Protein AF-A0A4R9JTQ8-F1 (afdb_monomer)

Organism: NCBI:txid2484942

Structure (mmCIF, N/CA/C/O backbone):
data_AF-A0A4R9JTQ8-F1
#
_entry.id   AF-A0A4R9JTQ8-F1
#
loop_
_atom_site.group_PDB
_atom_site.id
_atom_site.type_symbol
_atom_site.label_atom_id
_atom_site.label_alt_id
_atom_site.label_comp_id
_atom_site.label_asym_id
_atom_site.label_entity_id
_atom_site.label_seq_id
_atom_site.pdbx_PDB_ins_code
_atom_site.Cartn_x
_atom_site.Cartn_y
_atom_site.Cartn_z
_atom_site.occupancy
_atom_site.B_iso_or_equiv
_atom_site.auth_seq_id
_atom_site.auth_comp_id
_atom_site.auth_asym_id
_atom_site.auth_atom_id
_atom_site.pdbx_PDB_model_num
ATOM 1 N N . MET A 1 1 ? 6.995 0.887 -16.210 1.00 47.25 1 MET A N 1
ATOM 2 C CA . MET A 1 1 ? 8.206 1.110 -15.389 1.00 47.25 1 MET A CA 1
ATOM 3 C C . MET A 1 1 ? 9.330 0.281 -15.990 1.00 47.25 1 MET A C 1
ATOM 5 O O . MET A 1 1 ? 9.138 -0.918 -16.144 1.00 47.25 1 MET A O 1
ATOM 9 N N . ILE A 1 2 ? 10.441 0.897 -16.400 1.00 32.34 2 ILE A N 1
ATOM 10 C CA . ILE A 1 2 ? 11.648 0.155 -16.799 1.00 32.34 2 ILE A CA 1
ATOM 11 C C . ILE A 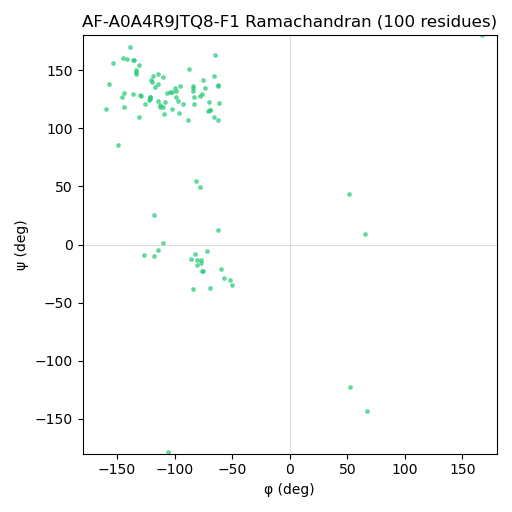1 2 ? 12.334 -0.286 -15.494 1.00 32.34 2 ILE A C 1
ATOM 13 O O . ILE A 1 2 ? 12.502 0.569 -14.622 1.00 32.34 2 ILE A O 1
ATOM 17 N N . PRO A 1 3 ? 12.673 -1.574 -15.301 1.00 40.97 3 PRO A N 1
ATOM 18 C CA . PRO A 1 3 ? 13.419 -2.006 -14.124 1.00 40.97 3 PRO A CA 1
ATOM 19 C C . PRO A 1 3 ? 14.781 -1.304 -14.112 1.00 40.97 3 PRO A C 1
ATOM 21 O O . PRO A 1 3 ? 15.530 -1.396 -15.082 1.00 40.97 3 PRO A O 1
ATOM 24 N N . SER A 1 4 ? 15.076 -0.566 -13.043 1.00 46.62 4 SER A N 1
ATOM 25 C CA . SER A 1 4 ? 16.417 -0.026 -12.818 1.00 46.62 4 SER A CA 1
ATOM 26 C C . SER A 1 4 ? 17.332 -1.150 -12.344 1.00 46.62 4 SER A C 1
ATOM 28 O O . SER A 1 4 ? 16.904 -1.986 -11.552 1.00 46.62 4 SER A O 1
ATOM 30 N N . PHE A 1 5 ? 18.581 -1.154 -12.808 1.00 50.56 5 PHE A N 1
ATOM 31 C CA . PHE A 1 5 ? 19.619 -2.075 -12.332 1.00 50.56 5 PHE A CA 1
ATOM 32 C C . PHE A 1 5 ? 20.199 -1.674 -10.971 1.00 50.56 5 PHE A C 1
ATOM 34 O O . PHE A 1 5 ? 20.890 -2.475 -10.355 1.00 50.56 5 PHE A O 1
ATOM 41 N N . THR A 1 6 ? 19.931 -0.453 -10.505 1.00 48.47 6 THR A N 1
ATOM 42 C CA . THR A 1 6 ? 20.277 -0.027 -9.147 1.00 48.47 6 THR A CA 1
ATOM 43 C C . THR A 1 6 ? 19.207 -0.475 -8.172 1.00 48.47 6 THR A C 1
ATOM 45 O O . THR A 1 6 ? 18.016 -0.187 -8.361 1.00 48.47 6 THR A O 1
ATOM 48 N N . GLU A 1 7 ? 19.633 -1.173 -7.120 1.00 47.94 7 GLU A N 1
ATOM 49 C CA . GLU A 1 7 ? 18.718 -1.541 -6.058 1.00 47.94 7 GLU A CA 1
ATOM 50 C C . GLU A 1 7 ? 18.174 -0.265 -5.411 1.00 47.94 7 GLU A C 1
ATOM 52 O O . GLU A 1 7 ? 18.921 0.684 -5.158 1.00 47.94 7 GLU A O 1
ATOM 57 N N . PRO A 1 8 ? 16.872 -0.203 -5.107 1.00 53.34 8 PRO A N 1
ATOM 58 C CA . PRO A 1 8 ? 16.272 1.036 -4.640 1.00 53.34 8 PRO A CA 1
ATOM 59 C C . PRO A 1 8 ? 16.900 1.572 -3.331 1.00 53.34 8 PRO A C 1
ATOM 61 O O . PRO A 1 8 ? 16.764 2.755 -3.018 1.00 53.34 8 PRO A O 1
ATOM 64 N N . TYR A 1 9 ? 17.560 0.711 -2.552 1.00 50.75 9 TYR A N 1
ATOM 65 C CA . TYR A 1 9 ? 18.219 1.050 -1.288 1.00 50.75 9 TYR A CA 1
ATOM 66 C C . TYR A 1 9 ? 19.600 1.700 -1.459 1.00 50.75 9 TYR A C 1
ATOM 68 O O . TYR A 1 9 ? 20.068 2.355 -0.531 1.00 50.75 9 TYR A O 1
ATOM 76 N N . GLU A 1 10 ? 20.231 1.585 -2.630 1.00 53.34 10 GLU A N 1
ATOM 77 C CA . GLU A 1 10 ? 21.576 2.124 -2.872 1.00 53.34 10 GLU A CA 1
ATOM 78 C C . GLU A 1 10 ? 21.594 3.650 -3.042 1.00 53.34 10 GLU A C 1
ATOM 80 O O . GLU A 1 10 ? 22.616 4.285 -2.796 1.00 53.34 10 GLU A O 1
ATOM 85 N N . SER A 1 11 ? 20.466 4.271 -3.417 1.00 61.53 11 SER A N 1
ATOM 86 C CA . SER A 1 11 ? 20.384 5.728 -3.609 1.00 61.53 11 SER A CA 1
ATOM 87 C C . SER A 1 11 ? 20.166 6.523 -2.317 1.00 61.53 11 SER A C 1
ATOM 89 O O . SER A 1 11 ? 20.207 7.752 -2.346 1.00 61.53 11 SER A O 1
ATOM 91 N N . GLY A 1 12 ? 19.899 5.853 -1.188 1.00 60.53 12 GLY A N 1
ATOM 92 C CA . GLY A 1 12 ? 19.539 6.508 0.075 1.00 60.53 12 GLY A CA 1
ATOM 93 C C . GLY A 1 12 ? 18.193 7.251 0.043 1.00 60.53 12 GLY A C 1
ATOM 94 O O . GLY A 1 12 ? 17.869 7.967 0.989 1.00 60.53 12 GLY A O 1
ATOM 95 N N . ASP A 1 13 ? 17.398 7.096 -1.022 1.00 68.94 13 ASP A N 1
ATOM 96 C CA . ASP A 1 13 ? 16.112 7.778 -1.162 1.00 68.94 13 ASP A CA 1
ATOM 97 C C . ASP A 1 13 ? 15.066 7.201 -0.196 1.00 68.94 13 ASP A C 1
ATOM 99 O O . ASP A 1 13 ? 14.604 6.063 -0.346 1.00 68.94 13 ASP A O 1
ATOM 103 N N . GLU A 1 14 ? 14.617 8.022 0.754 1.00 73.06 14 GLU A N 1
ATOM 104 C CA . GLU A 1 14 ? 13.484 7.692 1.615 1.00 73.06 14 GLU A CA 1
ATOM 105 C C . GLU A 1 14 ? 12.203 7.530 0.778 1.00 73.06 14 GLU A C 1
ATOM 107 O O . GLU A 1 14 ? 11.900 8.327 -0.117 1.00 73.06 14 GLU A O 1
ATOM 112 N N . THR A 1 15 ? 11.420 6.491 1.085 1.00 76.62 15 THR A N 1
ATOM 113 C CA . THR A 1 15 ? 10.070 6.342 0.535 1.00 76.62 15 THR A CA 1
ATOM 114 C C . THR A 1 15 ? 9.051 6.884 1.524 1.00 76.62 15 THR A C 1
ATOM 116 O O . THR A 1 15 ? 8.825 6.305 2.584 1.00 76.62 15 THR A O 1
ATOM 119 N N . ILE A 1 16 ? 8.390 7.975 1.149 1.00 82.31 16 ILE A N 1
ATOM 120 C CA . ILE A 1 16 ? 7.327 8.583 1.946 1.00 82.31 16 ILE A CA 1
ATOM 121 C C . ILE A 1 16 ? 5.983 8.087 1.424 1.00 82.31 16 ILE A C 1
ATOM 123 O O . ILE A 1 16 ? 5.642 8.291 0.255 1.00 82.31 16 ILE A O 1
ATOM 127 N N . VAL A 1 17 ? 5.195 7.490 2.318 1.00 84.62 17 VAL A N 1
ATOM 128 C CA . VAL A 1 17 ? 3.822 7.056 2.044 1.00 84.62 17 VAL A CA 1
ATOM 129 C C . VAL A 1 17 ? 2.858 7.903 2.864 1.00 84.62 17 VAL A C 1
ATOM 131 O O . VAL A 1 17 ? 2.901 7.913 4.091 1.00 84.62 17 VAL A O 1
ATOM 134 N N . THR A 1 18 ? 1.964 8.620 2.186 1.00 84.38 18 THR A N 1
ATOM 135 C CA . THR A 1 18 ? 0.836 9.309 2.829 1.00 84.38 18 THR A CA 1
ATOM 136 C C . THR A 1 18 ? -0.446 8.582 2.472 1.00 84.38 18 THR A C 1
ATOM 138 O O . THR A 1 18 ? -0.766 8.460 1.291 1.00 84.38 18 THR A O 1
ATOM 141 N N . TRP A 1 19 ? -1.188 8.122 3.478 1.00 85.25 19 TRP A N 1
ATOM 142 C CA . TRP A 1 19 ? -2.422 7.365 3.288 1.00 85.25 19 TRP A CA 1
ATOM 143 C C . TRP A 1 19 ? -3.637 8.136 3.803 1.00 85.25 19 TRP A C 1
ATOM 145 O O . TRP A 1 19 ? -3.591 8.732 4.879 1.00 85.25 19 TRP A O 1
ATOM 155 N N . LYS A 1 20 ? -4.740 8.099 3.053 1.00 84.62 20 LYS A N 1
ATOM 156 C CA . LYS A 1 20 ? -6.040 8.631 3.464 1.00 84.62 20 LYS A CA 1
ATOM 157 C C . LYS A 1 20 ? -7.102 7.567 3.212 1.00 84.62 20 LYS A C 1
ATOM 159 O O . LYS A 1 20 ? -7.425 7.276 2.065 1.00 84.62 20 LYS A O 1
ATOM 164 N N . PHE A 1 21 ? -7.634 7.004 4.294 1.00 80.00 21 PHE A N 1
ATOM 165 C CA . PHE A 1 21 ? -8.690 5.996 4.257 1.00 80.00 21 PHE A CA 1
ATOM 166 C C . PHE A 1 21 ? -9.995 6.620 4.765 1.00 80.00 21 PHE A C 1
ATOM 168 O O . PHE A 1 21 ? -10.082 7.010 5.929 1.00 80.00 21 PHE A O 1
ATOM 175 N N . GLN A 1 22 ? -10.984 6.775 3.887 1.00 80.50 22 GLN A N 1
ATOM 176 C CA . GLN A 1 22 ? -12.327 7.263 4.211 1.00 80.50 22 GLN A CA 1
ATOM 177 C C . GLN A 1 22 ? -13.377 6.318 3.611 1.00 80.50 22 GLN A C 1
ATOM 179 O O . GLN A 1 22 ? -13.080 5.694 2.592 1.00 80.50 22 GLN A O 1
ATOM 184 N N . PRO A 1 23 ? -14.601 6.248 4.176 1.00 70.19 23 PRO A N 1
ATOM 185 C CA . PRO A 1 23 ? -15.634 5.300 3.742 1.00 70.19 23 PRO A CA 1
ATOM 186 C C . PRO A 1 23 ? -15.900 5.281 2.229 1.00 70.19 23 PRO A C 1
ATOM 188 O O . PRO A 1 23 ? -16.114 4.220 1.662 1.00 70.19 23 PRO A O 1
ATOM 191 N N . ASN A 1 24 ? -15.806 6.439 1.566 1.00 76.44 24 ASN A N 1
ATOM 192 C CA . ASN A 1 24 ? -16.098 6.580 0.133 1.00 76.44 24 ASN A CA 1
ATOM 193 C C . ASN A 1 24 ? -14.848 6.846 -0.718 1.00 76.44 24 ASN A C 1
ATOM 195 O O . ASN A 1 24 ? -14.952 7.113 -1.914 1.00 76.44 24 ASN A O 1
ATOM 199 N N . GLN A 1 25 ? -13.663 6.885 -0.103 1.00 82.44 25 GLN A N 1
ATOM 200 C CA . GLN A 1 25 ? -12.444 7.272 -0.799 1.00 82.44 25 GLN A CA 1
ATOM 201 C C . GLN A 1 25 ? -11.195 6.778 -0.079 1.00 82.44 25 GLN A C 1
ATOM 203 O O . GLN A 1 25 ? -10.854 7.244 1.010 1.00 82.44 25 GLN A O 1
ATOM 208 N N . ILE A 1 26 ? -10.452 5.912 -0.759 1.00 89.25 26 ILE A N 1
ATOM 209 C CA . ILE A 1 26 ? -9.145 5.449 -0.314 1.00 89.25 26 ILE A CA 1
ATOM 210 C C . ILE A 1 26 ? -8.113 6.010 -1.289 1.00 89.25 26 ILE A C 1
ATOM 212 O O . ILE A 1 26 ? -8.170 5.763 -2.492 1.00 89.25 26 ILE A O 1
ATOM 216 N N . LYS A 1 27 ? -7.191 6.827 -0.784 1.00 91.69 27 LYS A N 1
ATOM 217 C CA . LYS A 1 27 ? -6.152 7.483 -1.5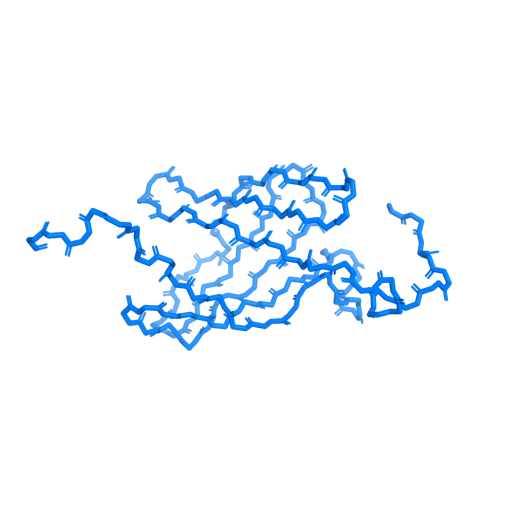84 1.00 91.69 27 LYS A CA 1
ATOM 218 C C . LYS A 1 27 ? -4.800 7.341 -0.920 1.00 91.69 27 LYS A C 1
ATOM 220 O O . LYS A 1 27 ? -4.699 7.372 0.307 1.00 91.69 27 LYS A O 1
ATOM 225 N N . SER A 1 28 ? -3.754 7.280 -1.731 1.00 89.44 28 SER A N 1
ATOM 226 C CA . SER A 1 28 ? -2.394 7.373 -1.222 1.00 89.44 28 SER A CA 1
ATOM 227 C C . SER A 1 28 ? -1.482 8.181 -2.128 1.00 89.44 28 SER A C 1
ATOM 229 O O . SER A 1 28 ? -1.759 8.403 -3.308 1.00 89.44 28 SER A O 1
ATOM 231 N N . ARG A 1 29 ? -0.389 8.652 -1.534 1.00 89.94 29 ARG A N 1
ATOM 232 C CA . ARG A 1 29 ? 0.712 9.296 -2.232 1.00 89.94 29 ARG A CA 1
ATOM 233 C C . ARG A 1 29 ? 2.005 8.585 -1.875 1.00 89.94 29 ARG A C 1
ATOM 235 O O . ARG A 1 29 ? 2.367 8.566 -0.700 1.00 89.94 29 ARG A O 1
ATOM 242 N N . PHE A 1 30 ? 2.690 8.062 -2.884 1.00 88.38 30 PHE A N 1
ATOM 243 C CA . PHE A 1 30 ? 4.045 7.531 -2.763 1.00 88.38 30 PHE A CA 1
ATOM 244 C C . PHE A 1 30 ? 5.026 8.551 -3.326 1.00 88.38 30 PHE A C 1
ATOM 246 O O . PHE A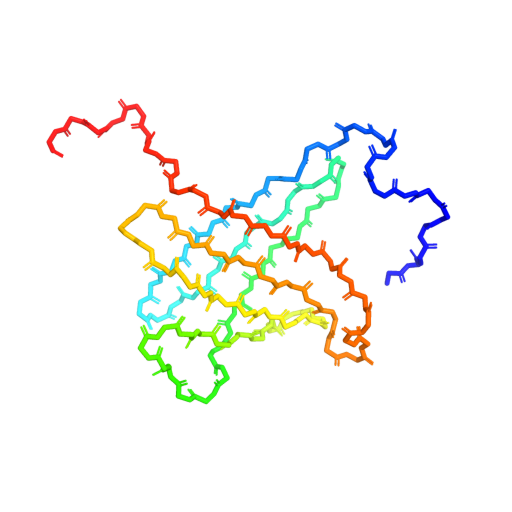 1 30 ? 4.822 9.061 -4.428 1.00 88.38 30 PHE A O 1
ATOM 253 N N . SER A 1 31 ? 6.079 8.855 -2.575 1.00 86.19 31 SER A N 1
ATOM 254 C CA . SER A 1 31 ? 7.179 9.711 -3.017 1.00 86.19 31 SER A CA 1
ATOM 255 C C . SER A 1 31 ? 8.497 9.001 -2.761 1.00 86.19 31 SER A C 1
ATOM 257 O O . SER A 1 31 ? 8.737 8.576 -1.635 1.00 86.19 31 SER A O 1
ATOM 259 N N . ARG A 1 32 ? 9.343 8.903 -3.787 1.00 80.56 32 ARG A N 1
ATOM 260 C CA . ARG A 1 32 ? 10.708 8.373 -3.683 1.00 80.56 32 ARG A CA 1
ATOM 261 C C . ARG A 1 32 ? 11.625 9.145 -4.622 1.00 80.56 32 ARG A C 1
ATOM 263 O O . ARG A 1 32 ? 11.388 9.161 -5.834 1.00 80.56 32 ARG A O 1
ATOM 270 N N . GLY A 1 33 ? 12.635 9.814 -4.071 1.00 80.44 33 GLY A N 1
ATOM 271 C CA . GLY A 1 33 ? 13.464 10.751 -4.829 1.00 80.44 33 GLY A CA 1
ATOM 272 C C . GLY A 1 33 ? 12.596 11.785 -5.563 1.00 80.44 33 GLY A C 1
ATOM 273 O O . GLY A 1 33 ? 11.766 12.470 -4.960 1.00 80.44 33 GLY A O 1
ATOM 274 N N . LYS A 1 34 ? 12.732 11.867 -6.893 1.00 80.75 34 LYS A N 1
ATOM 275 C CA . LYS A 1 34 ? 11.930 12.767 -7.751 1.00 80.75 34 LYS A CA 1
ATOM 276 C C . LYS A 1 34 ? 10.577 12.184 -8.187 1.00 80.75 34 LYS A C 1
ATOM 278 O O . LYS A 1 34 ? 9.740 12.925 -8.704 1.00 80.75 34 LYS A O 1
ATOM 283 N N . SER A 1 35 ? 10.348 10.887 -7.984 1.00 83.75 35 SER A N 1
ATOM 284 C CA . SER A 1 35 ? 9.140 10.195 -8.443 1.00 83.75 35 SER A CA 1
ATOM 285 C C . SER A 1 35 ? 7.997 10.358 -7.450 1.00 83.75 35 SER A C 1
ATOM 287 O O . SER A 1 35 ? 8.183 10.191 -6.242 1.00 83.75 35 SER A O 1
ATOM 289 N N . LYS A 1 36 ? 6.799 10.658 -7.959 1.00 88.56 36 LYS A N 1
ATOM 290 C CA . LYS A 1 36 ? 5.582 10.821 -7.156 1.00 88.56 36 LYS A CA 1
ATOM 291 C C . LYS A 1 36 ? 4.415 10.109 -7.826 1.00 88.56 36 LYS A C 1
ATOM 293 O O . LYS A 1 36 ? 4.136 10.372 -8.990 1.00 88.56 36 LYS A O 1
ATOM 298 N N . TYR A 1 37 ? 3.701 9.290 -7.064 1.00 87.81 37 TYR A N 1
ATOM 299 C CA . TYR A 1 37 ? 2.515 8.565 -7.516 1.00 87.81 37 TYR A CA 1
ATOM 300 C C . TYR A 1 37 ? 1.336 8.948 -6.633 1.00 87.81 37 TYR A C 1
ATOM 302 O O . TYR A 1 37 ? 1.434 8.871 -5.408 1.00 87.81 37 TYR A O 1
ATOM 310 N N . ASN A 1 38 ? 0.233 9.381 -7.244 1.00 90.62 38 ASN A N 1
ATOM 311 C CA . ASN A 1 38 ? -1.021 9.634 -6.540 1.00 90.62 38 ASN A CA 1
ATOM 312 C C . ASN A 1 38 ? -2.011 8.556 -6.966 1.00 90.62 38 ASN A C 1
ATOM 314 O O . ASN A 1 38 ? -2.348 8.462 -8.142 1.00 90.62 38 ASN A O 1
ATOM 318 N N . LEU A 1 39 ? -2.462 7.754 -6.011 1.00 90.56 39 LEU A N 1
ATOM 319 C CA . LEU A 1 39 ? -3.265 6.570 -6.276 1.00 90.56 39 LEU A CA 1
ATOM 320 C C . LEU A 1 39 ? -4.636 6.742 -5.644 1.00 90.56 39 LEU A C 1
ATOM 322 O O . LEU A 1 39 ? -4.760 7.185 -4.499 1.00 90.56 39 LEU A O 1
ATOM 326 N N . THR A 1 40 ? -5.660 6.380 -6.407 1.00 91.94 40 THR A N 1
ATOM 327 C CA . THR A 1 40 ? -7.004 6.147 -5.881 1.00 91.94 40 THR A CA 1
ATOM 328 C C . THR A 1 40 ? -7.236 4.650 -5.893 1.00 91.94 40 THR A C 1
ATOM 330 O O . THR A 1 40 ? -6.968 4.002 -6.903 1.00 91.94 40 THR A O 1
ATOM 333 N N . TRP A 1 41 ? -7.696 4.123 -4.768 1.00 92.38 41 TRP A N 1
ATOM 334 C CA . TRP A 1 41 ? -7.828 2.698 -4.531 1.00 92.38 41 TRP A CA 1
ATOM 335 C C . TRP A 1 41 ? -9.290 2.291 -4.495 1.00 92.38 41 TRP A C 1
ATOM 337 O O . TRP A 1 41 ? -10.127 3.011 -3.945 1.00 92.38 41 TRP A O 1
ATOM 347 N N . SER A 1 42 ? -9.557 1.104 -5.015 1.00 90.69 42 SER A N 1
ATOM 348 C CA . SER A 1 42 ? -10.820 0.398 -4.8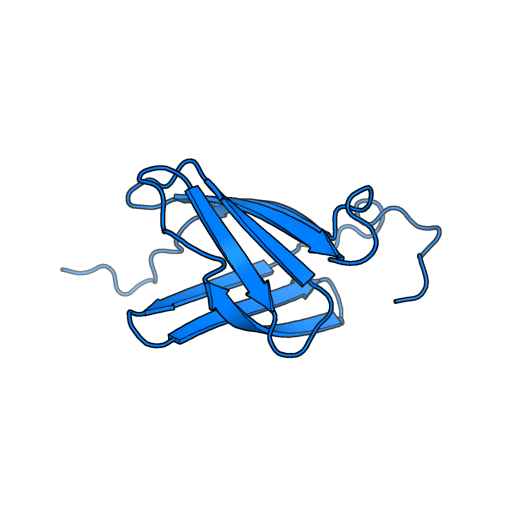42 1.00 90.69 42 SER A CA 1
ATOM 349 C C . SER A 1 42 ? -10.579 -0.868 -4.030 1.00 90.69 42 SER A C 1
ATOM 351 O O . SER A 1 42 ? -9.501 -1.459 -4.107 1.00 90.69 42 SER A O 1
ATOM 353 N N . VAL A 1 43 ? -11.565 -1.256 -3.224 1.00 89.50 43 VAL A N 1
ATOM 354 C CA . VAL A 1 43 ? -11.496 -2.476 -2.414 1.00 89.50 43 VAL A CA 1
ATOM 355 C C . VAL A 1 43 ? -11.731 -3.691 -3.300 1.00 89.50 43 VAL A C 1
ATOM 357 O O . VAL A 1 43 ? -12.706 -3.727 -4.049 1.00 89.50 43 VAL A O 1
ATOM 360 N N . ASP A 1 44 ? -10.839 -4.674 -3.203 1.00 83.94 44 ASP A N 1
ATOM 361 C CA . ASP A 1 44 ? -11.021 -5.982 -3.822 1.00 83.94 44 ASP A CA 1
ATOM 362 C C . ASP A 1 44 ? -11.775 -6.908 -2.863 1.00 83.94 44 ASP A C 1
ATOM 364 O O . ASP A 1 44 ? -11.235 -7.352 -1.846 1.00 83.94 44 ASP A O 1
ATOM 368 N N . GLY A 1 45 ? -13.039 -7.181 -3.180 1.00 79.56 45 GLY A N 1
ATOM 369 C CA . GLY A 1 45 ? -13.873 -8.114 -2.429 1.00 79.56 45 GLY A CA 1
ATOM 370 C C . GLY A 1 45 ? -14.218 -7.657 -1.007 1.00 79.56 45 GLY A C 1
ATOM 371 O O . GLY A 1 45 ? -14.500 -6.486 -0.749 1.00 79.56 45 GLY A O 1
ATOM 372 N N . ALA A 1 46 ? -14.272 -8.622 -0.086 1.00 76.88 46 ALA A N 1
ATOM 373 C CA . ALA A 1 46 ? -14.650 -8.384 1.302 1.00 76.88 46 ALA A CA 1
ATOM 374 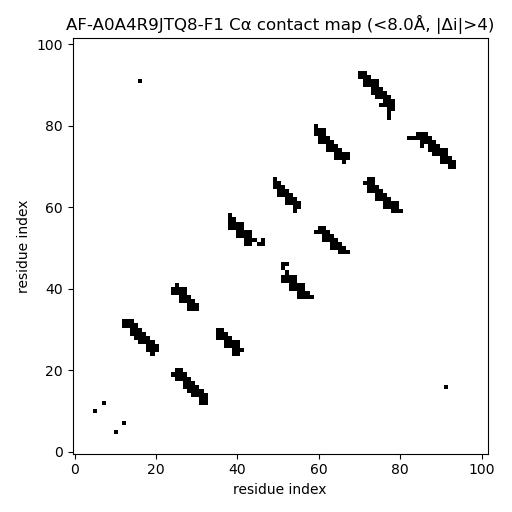C C . ALA A 1 46 ? -13.455 -7.909 2.141 1.00 76.88 46 ALA A C 1
ATOM 376 O O . ALA A 1 46 ? -12.367 -8.483 2.084 1.00 76.88 46 ALA A O 1
ATOM 377 N N . ILE A 1 47 ? -13.691 -6.902 2.984 1.00 79.31 47 ILE A N 1
ATOM 378 C CA . ILE A 1 47 ? -12.759 -6.526 4.050 1.00 79.31 47 ILE A CA 1
ATOM 379 C C . ILE A 1 47 ? -12.772 -7.641 5.097 1.00 79.31 47 ILE A C 1
ATOM 381 O O . ILE A 1 47 ? -13.796 -7.877 5.740 1.00 79.31 47 ILE A O 1
ATOM 385 N N . LEU A 1 48 ? -11.637 -8.317 5.268 1.00 78.88 48 LEU A N 1
ATOM 386 C CA . LEU A 1 48 ? -11.440 -9.268 6.357 1.00 78.88 48 LEU A CA 1
ATOM 387 C C . LEU A 1 48 ? -10.930 -8.507 7.583 1.00 78.88 48 LEU A C 1
ATOM 389 O O . LEU A 1 48 ? -10.273 -7.474 7.452 1.00 78.88 48 LEU A O 1
ATOM 393 N N . CYS A 1 49 ? -11.243 -9.001 8.783 1.00 71.75 49 CYS A N 1
ATOM 394 C CA . CYS A 1 49 ? -10.987 -8.290 10.040 1.00 71.75 49 CYS A CA 1
ATOM 395 C C . CYS A 1 49 ? -9.533 -7.806 10.202 1.00 71.75 49 CYS A C 1
ATOM 397 O O . CYS A 1 49 ? -9.294 -6.780 10.833 1.00 71.75 49 CYS A O 1
ATOM 399 N N . ASP A 1 50 ? -8.574 -8.523 9.625 1.00 81.50 50 ASP A N 1
ATOM 400 C CA . ASP A 1 50 ? -7.139 -8.270 9.712 1.00 81.50 50 ASP A CA 1
ATOM 401 C C . ASP A 1 50 ? -6.491 -7.886 8.371 1.00 81.50 50 ASP A C 1
ATOM 403 O O . ASP A 1 50 ? -5.300 -7.563 8.347 1.00 81.50 50 ASP A O 1
ATOM 407 N N . ARG A 1 51 ? -7.249 -7.905 7.264 1.00 87.94 51 ARG A N 1
ATOM 408 C CA . ARG A 1 51 ? -6.712 -7.757 5.908 1.00 87.94 51 ARG A CA 1
ATOM 409 C C . ARG A 1 51 ? -7.640 -6.979 4.981 1.00 87.94 51 ARG A C 1
ATOM 411 O O . ARG A 1 51 ? -8.804 -7.327 4.798 1.00 87.94 51 ARG A O 1
ATOM 418 N N . ILE A 1 52 ? -7.075 -5.985 4.299 1.00 89.81 52 ILE A N 1
ATOM 419 C CA . ILE A 1 52 ? -7.742 -5.247 3.220 1.00 89.81 52 ILE A CA 1
ATOM 420 C C . ILE A 1 52 ? -6.908 -5.378 1.950 1.00 89.81 52 ILE A C 1
ATOM 422 O O . ILE A 1 52 ? -5.732 -5.015 1.943 1.00 89.81 52 ILE A O 1
ATOM 426 N N . LYS A 1 53 ? -7.527 -5.860 0.870 1.00 91.81 53 LYS A N 1
ATOM 427 C CA . LYS A 1 53 ? -6.935 -5.855 -0.469 1.00 91.81 53 LYS A CA 1
ATOM 428 C C . LYS A 1 53 ? -7.482 -4.697 -1.278 1.00 91.81 53 LYS A C 1
ATOM 430 O O . LYS A 1 53 ? -8.684 -4.435 -1.268 1.00 91.81 53 LYS A O 1
ATOM 435 N N . LEU A 1 54 ? -6.587 -3.991 -1.952 1.00 92.50 54 LEU A N 1
ATOM 436 C CA . LEU A 1 54 ? -6.910 -2.818 -2.744 1.00 92.50 54 LEU A CA 1
ATOM 437 C C . LEU A 1 54 ? -6.224 -2.895 -4.104 1.00 92.50 54 LEU A C 1
ATOM 439 O O . LEU A 1 54 ? -5.088 -3.349 -4.204 1.00 92.50 54 LEU A O 1
ATOM 443 N N . PHE A 1 55 ? -6.869 -2.354 -5.130 1.00 92.69 55 PHE A N 1
ATOM 444 C CA . PHE A 1 55 ? -6.261 -2.139 -6.440 1.00 92.69 55 PHE A CA 1
ATOM 445 C C . PHE A 1 55 ? -6.287 -0.661 -6.804 1.00 92.69 55 PHE A C 1
ATOM 447 O O . PHE A 1 55 ? -7.239 0.060 -6.494 1.00 92.69 55 PHE A O 1
ATOM 454 N N . ALA A 1 56 ? -5.212 -0.197 -7.434 1.00 91.88 56 ALA A N 1
ATOM 455 C CA . ALA A 1 56 ? -5.138 1.160 -7.935 1.00 91.88 56 ALA A CA 1
ATOM 456 C C . ALA A 1 56 ? -6.025 1.298 -9.178 1.00 91.88 56 ALA A C 1
ATOM 458 O O . ALA A 1 56 ? -5.996 0.473 -10.089 1.00 91.88 56 ALA A O 1
ATOM 459 N N . ASN A 1 57 ? -6.798 2.380 -9.232 1.00 90.00 57 ASN A N 1
ATOM 460 C CA . ASN A 1 57 ? -7.701 2.657 -10.350 1.00 90.00 57 ASN A CA 1
ATOM 461 C C . ASN A 1 57 ? -6.964 3.177 -11.592 1.00 90.00 57 ASN A C 1
ATOM 463 O O . ASN A 1 57 ? -7.494 3.107 -12.694 1.00 90.00 57 ASN A O 1
ATOM 467 N N . THR A 1 58 ? -5.772 3.744 -11.406 1.00 86.00 58 THR A N 1
ATOM 468 C CA . THR A 1 58 ? -5.028 4.474 -12.446 1.00 86.00 58 THR A CA 1
ATOM 469 C C . THR A 1 58 ? -3.685 3.846 -12.789 1.00 86.00 58 THR A C 1
ATOM 471 O O . THR A 1 58 ? -3.057 4.264 -13.750 1.00 86.00 58 THR A O 1
ATOM 474 N N . GLU A 1 59 ? -3.235 2.870 -12.006 1.00 88.00 59 GLU A N 1
ATOM 475 C CA . GLU A 1 59 ? -1.927 2.235 -12.149 1.00 88.00 59 GLU A CA 1
ATOM 476 C C . GLU A 1 59 ? -2.078 0.723 -12.024 1.00 88.00 59 GLU A C 1
ATOM 478 O O . GLU A 1 59 ? -3.037 0.229 -11.429 1.00 88.00 59 GLU A O 1
ATOM 483 N N . ASP A 1 60 ? -1.111 -0.024 -12.552 1.00 89.75 60 ASP A N 1
ATOM 484 C CA . ASP A 1 60 ? -1.114 -1.483 -12.466 1.00 89.75 60 ASP A CA 1
ATOM 485 C C . ASP A 1 60 ? -0.673 -2.002 -11.089 1.00 89.75 60 ASP A C 1
ATOM 487 O O . ASP A 1 60 ? 0.262 -2.786 -10.996 1.00 89.75 60 ASP A O 1
ATOM 491 N N . TRP A 1 61 ? -1.244 -1.485 -10.001 1.00 92.94 61 TRP A N 1
ATOM 492 C CA . TRP A 1 61 ? -0.789 -1.758 -8.634 1.00 92.94 61 TRP A CA 1
ATOM 493 C C . TRP A 1 61 ? -1.896 -2.426 -7.814 1.00 92.94 61 TRP A C 1
ATOM 495 O O . TRP A 1 61 ? -3.063 -2.038 -7.876 1.00 92.94 61 TRP A O 1
ATOM 505 N N . GLU A 1 62 ? -1.511 -3.401 -7.003 1.00 93.56 62 GLU A N 1
ATOM 506 C CA . GLU A 1 62 ? -2.316 -4.006 -5.942 1.00 93.56 62 GLU A CA 1
ATOM 507 C C . GLU A 1 62 ? -1.596 -3.773 -4.617 1.00 93.56 62 GLU A C 1
ATOM 509 O O . GLU A 1 62 ? -0.363 -3.781 -4.557 1.00 93.56 62 GLU A O 1
ATOM 514 N N . CYS A 1 63 ? -2.352 -3.558 -3.544 1.00 92.06 63 CYS A N 1
ATOM 515 C CA . CYS A 1 63 ? -1.782 -3.578 -2.213 1.00 92.06 63 CYS A CA 1
ATOM 516 C C . CYS A 1 63 ? -2.603 -4.389 -1.220 1.00 92.06 63 CYS A C 1
ATOM 518 O O . CYS A 1 63 ? -3.832 -4.441 -1.276 1.00 92.06 63 CYS A O 1
ATOM 520 N N . GLU A 1 64 ? -1.893 -4.950 -0.252 1.00 93.06 64 GLU A N 1
ATOM 521 C CA . GLU A 1 64 ? -2.454 -5.615 0.907 1.00 93.06 64 GLU A CA 1
ATOM 522 C C . GLU A 1 64 ? -2.096 -4.814 2.163 1.00 93.06 64 GLU A C 1
ATOM 524 O O . GLU A 1 64 ? -0.925 -4.531 2.436 1.00 93.06 64 GLU A O 1
ATOM 529 N N . ILE A 1 65 ? -3.125 -4.419 2.909 1.00 90.69 65 ILE A N 1
ATOM 530 C CA . ILE A 1 65 ? -3.010 -3.813 4.234 1.00 90.69 65 ILE A CA 1
ATOM 531 C C . ILE A 1 65 ? -3.271 -4.910 5.259 1.00 90.69 65 ILE A C 1
ATOM 533 O O . ILE A 1 65 ? -4.307 -5.572 5.199 1.00 90.69 65 ILE A O 1
ATOM 537 N N . GLN A 1 66 ? -2.352 -5.073 6.206 1.00 91.94 66 GLN A N 1
ATOM 538 C CA . GLN A 1 66 ? -2.424 -6.073 7.270 1.00 91.94 66 GLN A CA 1
ATOM 539 C C . GLN A 1 66 ? -1.978 -5.499 8.617 1.00 91.94 66 GLN A C 1
ATOM 541 O O . GLN A 1 66 ? -1.400 -4.411 8.678 1.00 91.94 66 GLN A O 1
ATOM 546 N N . ALA A 1 67 ? -2.194 -6.264 9.694 1.00 86.94 67 ALA A N 1
ATOM 547 C CA . ALA A 1 67 ? -1.669 -5.969 11.032 1.00 86.94 67 ALA A CA 1
ATOM 548 C C . ALA A 1 67 ? -1.980 -4.528 11.484 1.00 86.94 67 ALA A C 1
ATOM 550 O O . ALA A 1 67 ? -1.119 -3.808 11.994 1.00 86.94 67 ALA A O 1
ATOM 551 N N . MET A 1 68 ? -3.216 -4.088 11.229 1.00 87.06 68 MET A N 1
ATOM 552 C CA . MET A 1 68 ? -3.667 -2.739 11.551 1.00 87.06 68 MET A CA 1
ATOM 553 C C . MET A 1 68 ? -3.793 -2.567 13.067 1.00 87.06 68 MET A C 1
ATOM 555 O O . MET A 1 68 ? -4.553 -3.267 13.732 1.00 87.06 68 MET A O 1
ATOM 559 N N . THR A 1 69 ? -3.078 -1.590 13.606 1.00 86.62 69 THR A N 1
ATOM 560 C CA . THR A 1 69 ? -3.260 -1.061 14.957 1.00 86.62 69 THR A CA 1
ATOM 561 C C . THR A 1 69 ? -3.931 0.313 14.879 1.00 86.62 69 THR A C 1
ATOM 563 O O . THR A 1 69 ? -4.231 0.841 13.806 1.00 86.62 69 THR A O 1
ATOM 566 N N . LYS A 1 70 ? -4.138 0.954 16.034 1.00 82.19 70 LYS A N 1
ATOM 567 C CA . LYS A 1 70 ? -4.641 2.336 16.110 1.00 82.19 70 LYS A CA 1
ATOM 568 C C . LYS A 1 70 ? -3.759 3.344 15.353 1.00 82.19 70 LYS A C 1
ATOM 570 O O . LYS A 1 70 ? -4.244 4.396 14.927 1.00 82.19 70 LYS A O 1
ATOM 575 N N . ASP A 1 71 ? -2.462 3.074 15.251 1.00 85.50 71 ASP A N 1
ATOM 576 C CA . ASP A 1 71 ? -1.450 4.013 14.775 1.00 85.50 71 ASP A CA 1
ATOM 577 C C . ASP A 1 71 ? -0.581 3.472 13.638 1.00 85.50 71 ASP A C 1
ATOM 579 O O . ASP A 1 71 ? 0.183 4.246 13.071 1.00 85.50 71 ASP A O 1
ATOM 583 N N . ARG A 1 72 ? -0.659 2.186 13.290 1.00 87.69 72 ARG A N 1
ATOM 584 C CA . ARG A 1 72 ? 0.229 1.558 12.307 1.00 87.69 72 ARG A CA 1
ATOM 585 C C . ARG A 1 72 ? -0.501 0.503 11.501 1.00 87.69 72 ARG A C 1
ATOM 587 O O . ARG A 1 72 ? -1.520 -0.020 11.928 1.00 87.69 72 ARG A O 1
ATOM 594 N N . PHE A 1 73 ? 0.051 0.169 10.349 1.00 89.75 73 PHE A N 1
ATOM 595 C CA . PHE A 1 73 ? -0.316 -1.029 9.607 1.00 89.75 73 PHE A CA 1
ATOM 596 C C . PHE A 1 73 ? 0.862 -1.482 8.756 1.00 89.75 73 PHE A C 1
ATOM 598 O O . PHE A 1 73 ? 1.731 -0.680 8.409 1.00 89.75 73 PHE A O 1
ATOM 605 N N . HIS A 1 74 ? 0.896 -2.764 8.416 1.00 91.69 74 HIS A N 1
ATOM 606 C CA . HIS A 1 74 ? 1.809 -3.268 7.404 1.00 91.69 74 HIS A CA 1
ATOM 607 C C . HIS A 1 74 ? 1.185 -3.067 6.024 1.00 91.69 74 HIS A C 1
ATOM 609 O O . HIS A 1 74 ? 0.012 -3.379 5.814 1.00 91.69 74 HIS A O 1
ATOM 615 N N . LEU A 1 75 ? 1.965 -2.521 5.098 1.00 91.50 75 LEU A N 1
ATOM 616 C CA . LEU A 1 75 ? 1.556 -2.264 3.729 1.00 91.50 75 LEU A CA 1
ATOM 617 C C . LEU A 1 75 ? 2.489 -3.008 2.790 1.00 91.50 75 LEU A C 1
ATOM 619 O O . LEU A 1 75 ? 3.700 -2.792 2.822 1.00 91.50 75 LEU A O 1
ATOM 623 N N . HIS A 1 76 ? 1.906 -3.827 1.927 1.00 92.75 76 HIS A N 1
ATOM 624 C CA . HIS A 1 76 ? 2.610 -4.538 0.874 1.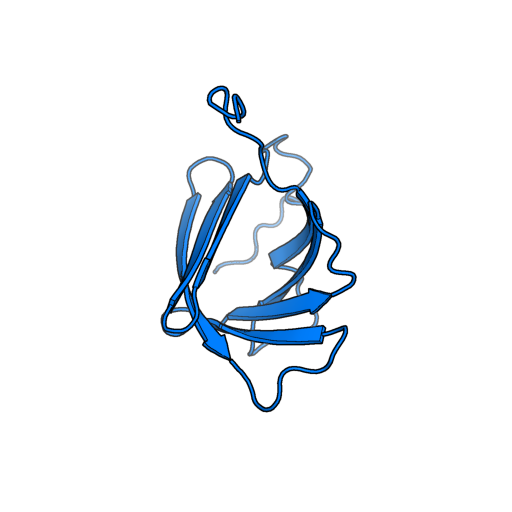00 92.75 76 HIS A CA 1
ATOM 625 C C . HIS A 1 76 ? 2.014 -4.153 -0.479 1.00 92.75 76 HIS A C 1
ATOM 627 O O . HIS A 1 76 ? 0.802 -4.215 -0.644 1.00 92.75 76 HIS A O 1
ATOM 633 N N . VAL A 1 77 ? 2.839 -3.717 -1.429 1.00 90.69 77 VAL A N 1
ATOM 634 C CA . VAL A 1 77 ? 2.420 -3.185 -2.733 1.00 90.69 77 VAL A CA 1
ATOM 635 C C . VAL A 1 77 ? 3.201 -3.880 -3.836 1.00 90.69 77 VAL A C 1
ATOM 637 O O . VAL A 1 77 ? 4.436 -3.888 -3.821 1.00 90.69 77 VAL A O 1
ATOM 640 N N . VAL A 1 78 ? 2.475 -4.399 -4.821 1.00 92.44 78 VAL A N 1
ATOM 641 C CA . VAL A 1 78 ? 3.015 -5.146 -5.962 1.00 92.44 78 VAL A CA 1
ATOM 642 C C . VAL A 1 78 ? 2.348 -4.698 -7.265 1.00 92.44 78 VAL A C 1
ATOM 644 O O . VAL A 1 78 ? 1.241 -4.151 -7.230 1.00 92.44 78 VAL A O 1
ATOM 647 N N . PRO A 1 79 ? 2.974 -4.921 -8.431 1.00 91.75 79 PRO A N 1
ATOM 648 C CA . PRO A 1 79 ? 2.281 -4.824 -9.706 1.00 91.75 79 PRO A CA 1
ATOM 649 C C . PRO A 1 79 ? 1.209 -5.917 -9.830 1.00 91.75 79 PRO A C 1
ATOM 651 O O . PRO A 1 79 ? 1.441 -7.047 -9.397 1.00 91.75 79 PRO A O 1
ATOM 654 N N . ARG A 1 80 ? 0.064 -5.643 -10.469 1.00 89.56 80 ARG A N 1
ATOM 655 C CA . ARG A 1 80 ? -0.962 -6.693 -10.668 1.00 89.56 80 ARG A CA 1
ATOM 656 C C . ARG A 1 80 ? -0.495 -7.750 -11.665 1.00 89.56 80 ARG A C 1
ATOM 658 O O . ARG A 1 80 ? -0.775 -8.929 -11.466 1.00 89.56 80 ARG A O 1
ATOM 665 N N . GLY A 1 81 ? 0.220 -7.333 -12.714 1.00 87.06 81 GLY A N 1
ATOM 666 C CA . GLY A 1 81 ? 0.732 -8.234 -13.749 1.00 87.06 81 GLY A CA 1
ATOM 667 C C . GLY A 1 81 ? 1.967 -9.052 -13.353 1.00 87.06 81 GLY A C 1
ATOM 668 O O . GLY A 1 81 ? 2.285 -10.022 -14.032 1.00 87.06 81 GLY A O 1
ATOM 669 N N . ASP A 1 82 ? 2.669 -8.686 -12.276 1.00 85.81 82 ASP A N 1
ATOM 670 C CA . ASP A 1 82 ? 3.904 -9.357 -11.850 1.00 85.81 82 ASP A CA 1
ATOM 671 C C . ASP A 1 82 ? 4.072 -9.296 -10.328 1.00 85.81 82 ASP A C 1
ATOM 673 O O . ASP A 1 82 ? 4.743 -8.416 -9.786 1.00 85.81 82 ASP A O 1
ATOM 677 N N . LYS A 1 83 ? 3.465 -10.264 -9.634 1.00 83.12 83 LYS A N 1
ATOM 678 C CA . LYS A 1 83 ? 3.451 -10.335 -8.163 1.00 83.12 83 LYS A CA 1
ATOM 679 C C . LYS A 1 83 ? 4.796 -10.717 -7.536 1.00 83.12 83 LYS A C 1
ATOM 681 O O . LYS A 1 83 ? 4.917 -10.681 -6.317 1.00 83.12 83 LYS A O 1
ATOM 686 N N . ASN A 1 84 ? 5.805 -11.059 -8.341 1.00 84.50 84 ASN A N 1
ATOM 687 C CA . ASN A 1 84 ? 7.152 -11.349 -7.844 1.00 84.50 84 ASN A CA 1
ATOM 688 C C . ASN A 1 84 ? 7.957 -10.070 -7.567 1.00 84.50 84 ASN A C 1
ATOM 690 O O . ASN A 1 84 ? 9.004 -10.127 -6.924 1.00 84.50 84 ASN A O 1
ATOM 694 N N . LYS A 1 85 ? 7.485 -8.909 -8.041 1.00 84.12 85 LYS A N 1
ATOM 695 C CA . LYS A 1 85 ? 8.108 -7.608 -7.783 1.00 84.12 85 LYS A CA 1
ATOM 696 C C . LYS A 1 85 ? 7.462 -6.912 -6.597 1.00 84.12 85 LYS A C 1
ATOM 698 O O . LYS A 1 85 ? 6.243 -6.800 -6.514 1.00 84.12 85 LYS A O 1
ATOM 703 N N . ILE A 1 86 ? 8.299 -6.338 -5.740 1.00 86.62 86 ILE A N 1
ATOM 704 C CA . ILE A 1 86 ? 7.864 -5.518 -4.611 1.00 86.62 86 ILE A CA 1
ATOM 705 C C . ILE A 1 86 ? 8.071 -4.048 -4.972 1.00 86.62 86 ILE A C 1
ATOM 707 O O . ILE A 1 86 ? 9.199 -3.604 -5.178 1.00 86.62 86 ILE A O 1
ATOM 711 N N . LEU A 1 87 ? 6.980 -3.285 -5.037 1.00 85.25 87 LEU A N 1
ATOM 712 C CA . LEU A 1 87 ? 7.033 -1.830 -5.223 1.00 85.25 87 LEU A CA 1
ATOM 713 C C . LEU A 1 87 ? 7.252 -1.122 -3.885 1.00 85.25 87 LEU A C 1
ATOM 715 O O . LEU A 1 87 ? 7.986 -0.137 -3.803 1.00 85.25 87 LEU A O 1
ATOM 719 N N . PHE A 1 88 ? 6.616 -1.638 -2.834 1.00 86.75 88 PHE A N 1
ATOM 720 C CA . PHE A 1 88 ? 6.782 -1.179 -1.463 1.00 86.75 88 PHE A CA 1
ATOM 721 C C . PHE A 1 88 ? 6.391 -2.293 -0.492 1.00 86.75 88 PHE A C 1
ATOM 723 O O . PHE A 1 88 ? 5.372 -2.947 -0.685 1.00 86.75 88 PHE A O 1
ATOM 730 N N . SER A 1 89 ? 7.161 -2.485 0.576 1.00 88.50 89 SER A N 1
ATOM 731 C CA . SER A 1 89 ?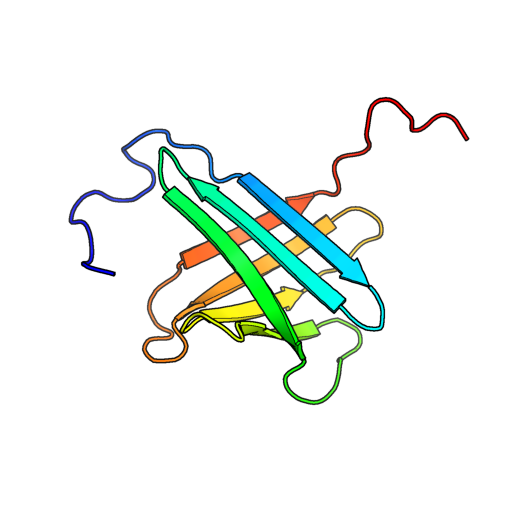 6.755 -3.333 1.696 1.00 88.50 89 SER A CA 1
ATOM 732 C C . SER A 1 89 ? 7.295 -2.747 2.990 1.00 88.50 89 SER A C 1
ATOM 734 O O . SER A 1 89 ? 8.492 -2.483 3.088 1.00 88.50 89 SER A O 1
ATOM 736 N N . GLY A 1 90 ? 6.434 -2.533 3.979 1.00 87.31 90 GLY A N 1
ATOM 737 C CA . GLY A 1 90 ? 6.874 -2.027 5.273 1.00 87.31 90 GLY A CA 1
ATOM 738 C C . GLY A 1 90 ? 5.751 -1.540 6.175 1.00 87.31 90 GLY A C 1
ATOM 739 O O . GLY A 1 90 ? 4.569 -1.574 5.832 1.00 87.31 90 GLY A O 1
ATOM 740 N N . VAL A 1 91 ? 6.138 -1.076 7.364 1.00 87.69 91 VAL A N 1
ATOM 741 C CA . VAL A 1 91 ? 5.207 -0.519 8.349 1.00 87.69 91 VAL A CA 1
ATOM 742 C C . VAL A 1 91 ? 4.928 0.943 8.024 1.00 87.69 91 VAL A C 1
ATOM 744 O O . VAL A 1 91 ? 5.825 1.784 8.040 1.00 87.69 91 VAL A O 1
ATOM 747 N N . VAL A 1 92 ? 3.660 1.264 7.791 1.00 85.31 92 VAL A N 1
ATOM 748 C CA . VAL A 1 92 ? 3.178 2.638 7.672 1.00 85.31 92 VAL A CA 1
ATOM 749 C C . VAL A 1 92 ? 2.707 3.093 9.043 1.00 85.31 92 VAL A C 1
ATOM 751 O O . VAL A 1 92 ? 1.807 2.500 9.633 1.00 85.31 92 VAL A O 1
ATOM 754 N N . THR A 1 93 ? 3.315 4.161 9.556 1.00 82.81 93 THR A N 1
ATOM 755 C CA . THR A 1 93 ? 2.939 4.758 10.843 1.00 82.81 93 THR A CA 1
ATOM 756 C C . THR A 1 93 ? 2.137 6.032 10.615 1.00 82.81 93 THR A C 1
ATOM 758 O O . THR A 1 93 ? 2.534 6.916 9.855 1.00 82.81 93 THR A O 1
ATOM 761 N N . LYS A 1 94 ? 1.006 6.157 11.306 1.00 78.50 94 LYS A N 1
ATOM 762 C CA . LYS A 1 94 ? 0.194 7.368 11.357 1.00 78.50 94 LYS A CA 1
ATOM 763 C C . LYS A 1 94 ? 1.022 8.484 11.985 1.00 78.50 94 LYS A C 1
ATOM 765 O O . LYS A 1 94 ? 1.241 8.513 13.196 1.00 78.50 94 LYS A O 1
ATOM 770 N N . LYS A 1 95 ? 1.448 9.443 11.164 1.00 72.12 95 LYS A N 1
ATOM 771 C CA . LYS A 1 95 ? 2.096 10.660 11.652 1.00 72.12 95 LYS A CA 1
ATOM 772 C C . LYS A 1 95 ? 1.070 11.462 12.459 1.00 72.12 95 LYS A C 1
ATOM 774 O O . LYS A 1 95 ? 0.110 11.988 11.898 1.00 72.12 95 LYS A O 1
ATOM 779 N N . LYS A 1 96 ? 1.244 11.531 13.781 1.00 64.38 96 LYS A N 1
ATOM 780 C CA . LYS A 1 96 ? 0.522 12.501 14.611 1.00 64.38 96 LYS A CA 1
ATOM 781 C C . LYS A 1 96 ? 1.087 13.879 14.260 1.00 64.38 96 LYS A C 1
ATOM 783 O O . LYS A 1 96 ? 2.285 14.102 14.401 1.00 64.38 96 LYS A O 1
ATOM 788 N N . GLY A 1 97 ? 0.265 14.762 13.698 1.00 55.78 97 GLY A N 1
ATOM 789 C CA . GLY A 1 97 ? 0.680 16.143 13.453 1.00 55.78 97 GLY A CA 1
ATOM 790 C C . GLY A 1 97 ? 0.935 16.883 14.769 1.00 55.78 97 GLY A C 1
ATOM 791 O O . GLY A 1 97 ? 0.422 16.483 15.810 1.00 55.78 97 GLY A O 1
ATOM 792 N N . LEU A 1 98 ? 1.644 18.014 14.702 1.00 56.97 98 LEU A N 1
ATOM 793 C CA . LEU A 1 98 ? 1.848 18.985 15.797 1.00 56.97 98 LEU A CA 1
ATOM 794 C C . LEU A 1 98 ? 0.546 19.657 16.307 1.00 56.97 98 LEU A C 1
ATOM 796 O O . LEU A 1 98 ? 0.599 20.616 17.064 1.00 56.97 98 LEU A O 1
ATOM 800 N N . LEU A 1 99 ? -0.622 19.143 15.917 1.00 53.44 99 LEU A N 1
ATOM 801 C CA . LEU A 1 99 ? -1.948 19.546 16.389 1.00 53.44 99 LEU A CA 1
ATOM 802 C C . LEU A 1 99 ? -2.679 18.390 17.095 1.00 53.44 99 LEU A C 1
ATOM 804 O O . LEU A 1 99 ? -3.901 18.381 17.142 1.00 53.44 99 LEU A O 1
ATOM 808 N N . SER A 1 100 ? -1.961 17.406 17.655 1.00 40.09 100 SER A N 1
ATOM 809 C CA . SER A 1 100 ? -2.554 16.470 18.627 1.00 40.09 100 SER A CA 1
ATOM 810 C C . SER A 1 100 ? -2.606 17.095 20.028 1.00 40.09 100 SER A C 1
ATOM 812 O O . SER A 1 100 ? -2.042 16.564 20.983 1.00 40.09 100 SER A O 1
ATOM 814 N N . LEU A 1 101 ? -3.221 18.268 20.124 1.00 38.59 101 LEU A N 1
ATOM 815 C CA . LEU A 1 101 ? -3.828 18.742 21.360 1.00 38.59 101 LEU A CA 1
ATOM 816 C C . LEU A 1 101 ? -5.312 18.417 21.201 1.00 38.59 101 LEU A C 1
ATOM 818 O O . LEU A 1 101 ? -5.858 18.712 20.141 1.00 38.59 101 LEU A O 1
ATOM 822 N N . PHE A 1 102 ? -5.898 17.807 22.232 1.00 39.56 102 PHE A N 1
ATOM 823 C CA . PHE A 1 102 ? -7.207 17.133 22.294 1.00 39.56 102 PHE A CA 1
ATOM 824 C C . PHE A 1 102 ? -7.169 15.635 21.949 1.00 39.56 102 PHE A C 1
ATOM 826 O O . PHE A 1 102 ? -6.971 15.251 20.773 1.00 39.56 102 PHE A O 1
#

Sequence (102 aa):
MIPSFTEPYESGDETIVTWKFQPNQIKSRFSRGKSKYNLTWSVDGAILCDRIKLFANTEDWECEIQAMTKDRFHLHVVPRGDKNKILFSGVVTKKKGLLSLF

Secondary structure (DSSP, 8-state):
-PPPSS-TTTT---EEEEEEEETTEEEEEEEE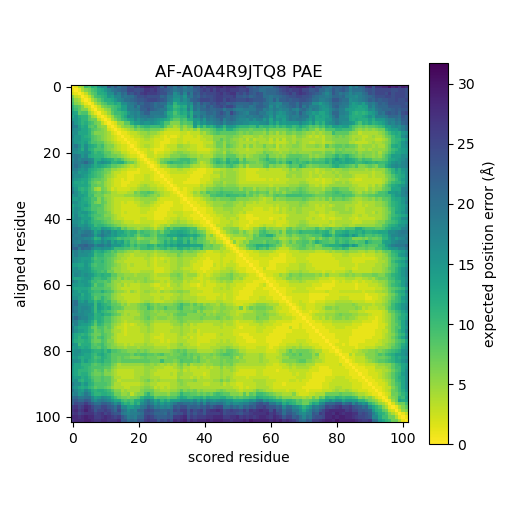TTEEEEEEEEE-S--BTTEEEEEESSSSEEEEEES--SSEEEEEEEESS-TTS-SEEEEEE----TT---

Solvent-accessible surface area (backbone atoms only — not comparable to full-atom values): 6233 Å² total; per-residue (Å²): 134,82,86,68,90,65,60,75,75,79,75,72,50,64,75,48,76,49,79,44,84,47,101,91,48,36,3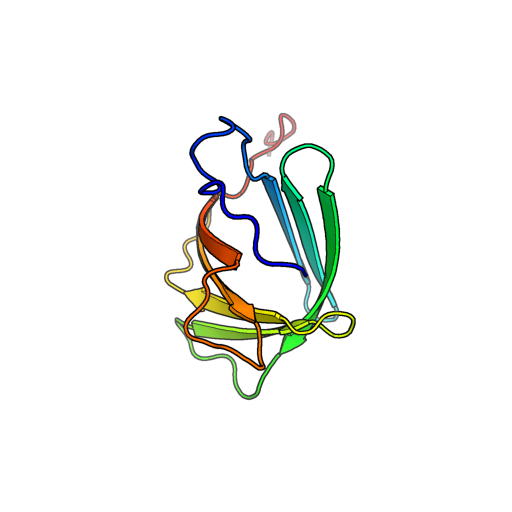7,39,36,43,36,42,76,93,49,75,46,81,42,46,45,44,74,53,79,73,78,46,99,59,39,40,42,32,33,36,77,85,50,68,37,32,34,42,40,30,73,69,57,100,51,35,27,36,39,39,29,24,38,68,91,44,75,88,45,77,78,42,75,47,78,49,65,66,79,78,58,102,69,76,72,129

pLDDT: mean 79.14, std 15.48, range [32.34, 93.56]

Radius of gyration: 14.47 Å; Cα contacts (8 Å, |Δi|>4): 169; chains: 1; bounding box: 38×31×39 Å

Nearest PDB structures (foldseek):
  4oru-assembly3_B  TM=4.652E-01  e=3.724E-01  Homo sapiens
  4os0-assembly1_A  TM=4.718E-01  e=6.507E-01  Homo sapiens
  4os3-assembly1_A  TM=4.615E-01  e=7.275E-01  Homo sapiens
  4imn-assembly1_A  TM=4.141E-01  e=7.275E-01  Homo sapiens
  4os8-assembly1_A  TM=4.611E-01  e=1.344E+00  Homo sapiens

Foldseek 3Di:
DPDDPDDLVVVVWDWDKDWDDDPVWTWIWIDTDPDIDIFTWDWDPDDDPFWTWIATPPFQKIKIWGPDDPFKIWIWMDGVVDRVDTPDTDIDGHDDPPPPPD

Mean predicted aligned error: 8.24 Å